Protein AF-W4PJ62-F1 (afdb_monomer_lite)

pLDDT: mean 91.65, std 5.71, range [64.38, 97.75]

Foldseek 3Di:
DDWDADPVRWTKDWDWAADPVQKIWIWIWTADPVRDIDIDIAIWGWDQPDPVSQKIWTGRDDVDIKIFGRWDDDPQWTWGAIRDDVRTDIDGHD

Structure (mmCIF, N/CA/C/O backbone):
data_AF-W4PJ62-F1
#
_entry.id   AF-W4PJ62-F1
#
loop_
_atom_site.group_PDB
_atom_site.id
_atom_site.type_symbol
_atom_site.label_atom_id
_atom_site.label_alt_id
_atom_site.label_comp_id
_atom_site.label_asym_id
_atom_site.label_entity_id
_atom_site.label_seq_id
_atom_site.pdbx_PDB_ins_code
_atom_site.Cartn_x
_atom_site.Cartn_y
_atom_site.Cartn_z
_atom_site.occupancy
_atom_site.B_iso_or_equiv
_atom_site.auth_seq_id
_atom_site.auth_comp_id
_atom_site.auth_asym_id
_atom_site.auth_atom_id
_atom_site.pdbx_PDB_model_num
ATOM 1 N N . MET A 1 1 ? 2.355 -2.477 8.753 1.00 78.38 1 MET A N 1
ATOM 2 C CA . MET A 1 1 ? 1.114 -2.216 9.496 1.00 78.38 1 MET A CA 1
ATOM 3 C C . MET A 1 1 ? 1.155 -0.762 9.883 1.00 78.38 1 MET A C 1
ATOM 5 O O . MET A 1 1 ? 2.149 -0.348 10.469 1.00 78.38 1 MET A O 1
ATOM 9 N N . SER A 1 2 ? 0.122 -0.015 9.518 1.00 82.50 2 SER A N 1
ATOM 10 C CA . SER A 1 2 ? -0.010 1.413 9.802 1.00 82.50 2 SER A CA 1
ATOM 11 C C . SER A 1 2 ? -1.222 1.675 10.698 1.00 82.50 2 SER A C 1
ATOM 13 O O . SER A 1 2 ? -2.148 0.862 10.725 1.00 82.50 2 SER A O 1
ATOM 15 N N . PHE A 1 3 ? -1.209 2.796 11.419 1.00 88.25 3 PHE A N 1
ATOM 16 C CA . PHE A 1 3 ? -2.293 3.243 12.293 1.00 88.25 3 PHE A CA 1
ATOM 17 C C . 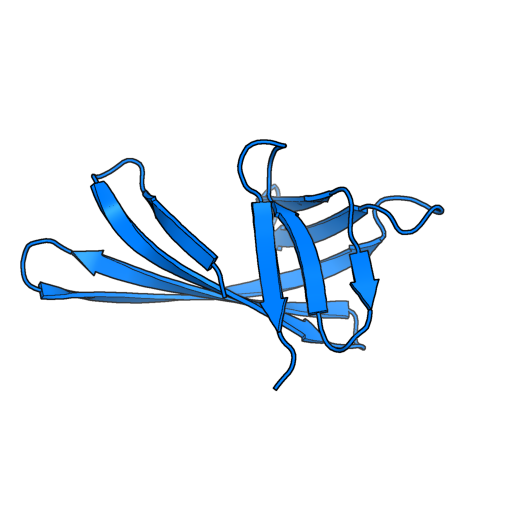PHE A 1 3 ? -2.647 4.697 11.978 1.00 88.25 3 PHE A C 1
ATOM 19 O O . PHE A 1 3 ? -1.745 5.519 11.821 1.00 88.25 3 PHE A O 1
ATOM 26 N N . TYR A 1 4 ? -3.938 5.017 11.912 1.00 87.62 4 TYR A N 1
ATOM 27 C CA . TYR A 1 4 ? -4.428 6.379 11.678 1.00 87.62 4 TYR A CA 1
ATOM 28 C C . TYR A 1 4 ? -5.814 6.592 12.304 1.00 87.62 4 TYR A C 1
ATOM 30 O O . TYR A 1 4 ? -6.444 5.644 12.773 1.00 87.62 4 TYR A O 1
ATOM 38 N N . ILE A 1 5 ? -6.268 7.846 12.326 1.00 90.31 5 ILE A N 1
ATOM 39 C CA . ILE A 1 5 ? -7.634 8.226 12.699 1.00 90.31 5 ILE A CA 1
ATOM 40 C C . ILE A 1 5 ? -8.384 8.579 11.419 1.00 90.31 5 ILE A C 1
ATOM 42 O O . ILE A 1 5 ? -7.878 9.379 10.628 1.00 90.31 5 ILE A O 1
ATOM 46 N N . ASP A 1 6 ? -9.538 7.959 11.184 1.00 89.31 6 ASP A N 1
ATOM 47 C CA . ASP A 1 6 ? -10.358 8.294 10.017 1.00 89.31 6 ASP A CA 1
ATOM 48 C C . ASP A 1 6 ? -11.058 9.659 10.178 1.00 89.31 6 ASP A C 1
ATOM 50 O O . ASP A 1 6 ? -10.973 10.321 11.213 1.00 89.31 6 ASP A O 1
ATOM 54 N N . ALA A 1 7 ? -11.763 10.101 9.136 1.00 88.75 7 ALA A N 1
ATOM 55 C CA . ALA A 1 7 ? -12.472 11.381 9.152 1.00 88.75 7 ALA A CA 1
ATOM 56 C C . ALA A 1 7 ? -13.601 11.455 10.203 1.00 88.75 7 ALA A C 1
ATOM 58 O O . ALA A 1 7 ? -14.041 12.551 10.548 1.00 88.75 7 ALA A O 1
ATOM 59 N N . GLU A 1 8 ? -14.069 10.310 10.702 1.00 92.62 8 GLU A N 1
ATOM 60 C CA . GLU A 1 8 ? -15.120 10.195 11.716 1.00 92.62 8 GLU A CA 1
ATOM 61 C C . GLU A 1 8 ? -14.547 10.116 13.144 1.00 92.62 8 GLU A C 1
ATOM 63 O O . GLU A 1 8 ? -15.303 10.161 14.114 1.00 92.62 8 GLU A O 1
ATOM 68 N N . GLY A 1 9 ? -13.219 10.058 13.296 1.00 92.81 9 GLY A N 1
ATOM 69 C CA . GLY A 1 9 ? -12.545 9.969 14.590 1.00 92.81 9 GLY A CA 1
ATOM 70 C C . GLY A 1 9 ? -12.290 8.538 15.073 1.00 92.81 9 GLY A C 1
ATOM 71 O O . GLY A 1 9 ? -11.869 8.362 16.217 1.00 92.81 9 GLY A O 1
ATOM 72 N N . ASN A 1 10 ? -12.518 7.520 14.238 1.00 94.31 10 ASN A N 1
ATOM 73 C CA . ASN A 1 10 ? -12.326 6.122 14.617 1.00 94.31 10 ASN A CA 1
ATOM 74 C C . ASN A 1 10 ? -10.861 5.696 14.469 1.00 94.31 10 ASN A C 1
ATOM 76 O O . ASN A 1 10 ? -10.155 6.097 13.536 1.00 94.31 10 ASN A O 1
ATOM 80 N N . HIS A 1 11 ? -10.412 4.812 15.360 1.00 94.06 11 HIS A N 1
ATOM 81 C CA . HIS A 1 11 ? -9.070 4.244 15.292 1.00 94.06 11 HIS A CA 1
ATOM 82 C C . HIS A 1 11 ? -8.998 3.172 14.206 1.00 94.06 11 HIS A C 1
ATOM 84 O O . HIS A 1 11 ? -9.706 2.165 14.258 1.00 94.06 11 HIS A O 1
ATOM 90 N N . CYS A 1 12 ? -8.101 3.373 13.245 1.00 93.06 12 CYS A N 1
ATOM 91 C CA . CYS A 1 12 ? -7.901 2.472 12.123 1.00 93.06 12 CYS A CA 1
ATOM 92 C C . CYS A 1 12 ? -6.518 1.823 12.171 1.00 93.06 12 CYS A C 1
ATOM 94 O O . CYS A 1 12 ? -5.507 2.468 12.460 1.00 93.06 12 CYS A O 1
ATOM 96 N N . ARG A 1 13 ? -6.475 0.535 11.833 1.00 92.12 13 ARG A N 1
ATOM 97 C CA . ARG A 1 13 ? -5.256 -0.236 11.572 1.00 92.12 13 ARG A CA 1
ATOM 98 C C . ARG A 1 13 ? -5.312 -0.774 10.152 1.00 92.12 13 ARG A C 1
ATOM 100 O O . ARG A 1 13 ? -6.287 -1.432 9.806 1.00 92.12 13 ARG A O 1
ATOM 107 N N . GLN A 1 14 ? -4.252 -0.548 9.383 1.00 90.62 14 GLN A N 1
ATOM 108 C CA . GLN A 1 14 ? -4.149 -0.973 7.989 1.00 9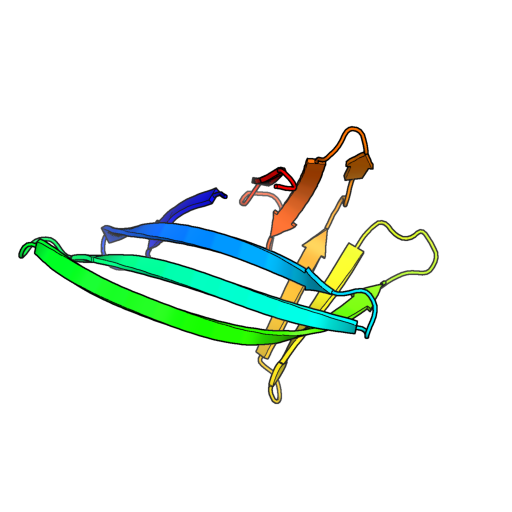0.62 14 GLN A CA 1
ATOM 109 C C . GLN A 1 14 ? -2.948 -1.893 7.745 1.00 90.62 14 GLN A C 1
ATOM 111 O O . GLN A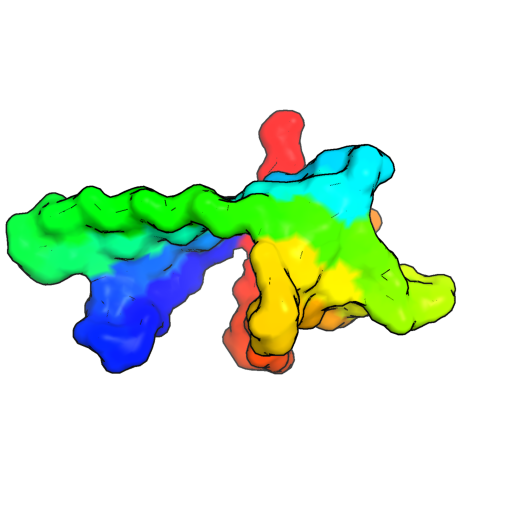 1 14 ? -1.824 -1.632 8.201 1.00 90.62 14 GLN A O 1
ATOM 116 N N . GLU A 1 15 ? -3.170 -2.961 6.986 1.00 90.81 15 GLU A N 1
ATOM 117 C CA . GLU A 1 15 ? -2.155 -3.918 6.550 1.00 90.81 15 GLU A CA 1
ATOM 118 C C . GLU A 1 15 ? -2.286 -4.173 5.050 1.00 90.81 15 GLU A C 1
ATOM 120 O O . GLU A 1 15 ? -3.332 -4.612 4.591 1.00 90.81 15 GLU A O 1
ATOM 125 N N . LEU A 1 16 ? -1.208 -3.916 4.305 1.00 90.56 16 LEU A N 1
ATOM 126 C CA . LEU A 1 16 ? -1.122 -4.211 2.880 1.00 90.56 16 LEU A CA 1
ATOM 127 C C . LEU A 1 16 ? -0.243 -5.440 2.661 1.00 90.56 16 LEU A C 1
ATOM 129 O O . LEU A 1 16 ? 0.934 -5.428 3.032 1.00 90.56 16 LEU A O 1
ATOM 133 N N . ASP A 1 17 ? -0.799 -6.443 1.991 1.00 89.62 17 ASP A N 1
ATOM 134 C CA . ASP A 1 17 ? -0.078 -7.618 1.515 1.00 89.62 17 ASP A CA 1
ATOM 135 C C . ASP A 1 17 ? 0.045 -7.565 -0.012 1.00 89.62 17 ASP A C 1
ATOM 137 O O . ASP A 1 17 ? -0.942 -7.414 -0.731 1.00 89.62 17 ASP A O 1
ATOM 141 N N . PHE A 1 18 ? 1.270 -7.716 -0.522 1.00 88.81 18 PHE A N 1
ATOM 142 C CA . PHE A 1 18 ? 1.569 -7.726 -1.955 1.00 88.81 18 PHE A CA 1
ATOM 143 C C . PHE A 1 18 ? 2.031 -9.114 -2.392 1.00 88.81 18 PHE A C 1
ATOM 145 O O . PHE A 1 18 ? 2.958 -9.686 -1.817 1.00 88.81 18 PHE A O 1
ATOM 152 N N . TYR A 1 19 ? 1.439 -9.631 -3.466 1.00 89.94 19 TYR A N 1
ATOM 153 C CA . TYR A 1 19 ? 1.773 -10.936 -4.028 1.00 89.94 19 TYR A CA 1
ATOM 154 C C . TYR A 1 19 ? 2.444 -10.809 -5.401 1.00 89.94 19 TYR A C 1
ATOM 156 O O . TYR A 1 19 ? 2.129 -9.927 -6.204 1.00 89.94 19 TYR A O 1
ATOM 164 N N . MET A 1 20 ? 3.355 -11.737 -5.710 1.00 89.06 20 MET A N 1
ATOM 165 C CA . MET A 1 20 ? 4.162 -11.731 -6.945 1.00 89.06 20 MET A CA 1
ATOM 166 C C . MET A 1 20 ? 3.343 -11.854 -8.240 1.00 89.06 20 MET A C 1
ATOM 168 O O . MET A 1 20 ? 3.793 -11.448 -9.308 1.00 89.06 20 MET A O 1
ATOM 172 N N . ASN A 1 21 ? 2.119 -12.371 -8.159 1.00 94.56 21 ASN A N 1
ATOM 173 C CA . ASN A 1 21 ? 1.172 -12.488 -9.274 1.00 94.56 21 ASN A CA 1
ATOM 174 C C . ASN A 1 21 ? 0.429 -11.167 -9.592 1.00 94.56 21 ASN A C 1
ATOM 176 O O . ASN A 1 21 ? -0.579 -11.194 -10.303 1.00 94.56 21 ASN A O 1
ATOM 180 N N . ARG A 1 22 ? 0.911 -10.023 -9.077 1.00 95.06 22 ARG A N 1
ATOM 181 C CA . ARG A 1 22 ? 0.312 -8.686 -9.248 1.00 95.06 22 ARG A CA 1
ATOM 182 C C . ARG A 1 22 ? -1.054 -8.517 -8.582 1.00 95.06 22 ARG A C 1
ATOM 184 O O . ARG A 1 22 ? -1.821 -7.648 -8.997 1.00 95.06 22 ARG A O 1
ATOM 191 N N . THR A 1 23 ? -1.368 -9.320 -7.568 1.00 96.25 23 THR A N 1
ATOM 192 C CA . THR A 1 23 ? -2.503 -9.078 -6.665 1.00 96.25 23 THR A CA 1
ATOM 193 C C . THR A 1 23 ? -2.007 -8.622 -5.299 1.00 96.25 23 THR A C 1
ATOM 195 O O . THR A 1 23 ? -0.842 -8.818 -4.953 1.00 96.25 23 THR A O 1
ATOM 198 N N . GLY A 1 24 ? -2.890 -8.019 -4.521 1.00 94.50 24 GLY A N 1
ATOM 199 C CA . GLY A 1 24 ? -2.659 -7.674 -3.130 1.00 94.50 24 GLY A CA 1
ATOM 200 C C . GLY A 1 24 ? -3.973 -7.554 -2.375 1.00 94.50 24 GLY A C 1
ATOM 201 O O . GLY A 1 24 ? -5.048 -7.588 -2.985 1.00 94.50 24 GLY A O 1
ATOM 202 N N . VAL A 1 25 ? -3.870 -7.469 -1.055 1.00 95.31 25 VAL A N 1
ATOM 203 C CA . VAL A 1 25 ? -5.010 -7.307 -0.152 1.00 95.31 25 VAL A CA 1
ATOM 204 C C . VAL A 1 25 ? -4.704 -6.192 0.834 1.00 95.31 25 VAL A C 1
ATOM 206 O O . VAL A 1 25 ? -3.602 -6.120 1.376 1.00 95.31 25 VAL A O 1
ATOM 209 N N . ASP A 1 26 ? -5.682 -5.319 1.027 1.00 93.88 26 ASP A N 1
ATOM 210 C CA . ASP A 1 26 ? -5.699 -4.274 2.037 1.00 93.88 26 ASP A CA 1
ATOM 211 C C . ASP A 1 26 ? -6.688 -4.648 3.141 1.00 93.88 26 ASP A C 1
ATOM 213 O O . ASP A 1 26 ? -7.900 -4.721 2.915 1.00 93.88 26 ASP A O 1
ATOM 217 N N . PHE A 1 27 ? -6.154 -4.910 4.330 1.00 94.12 27 PHE A N 1
ATOM 218 C CA . PHE A 1 27 ? -6.929 -5.179 5.528 1.00 94.12 27 PHE A CA 1
ATOM 219 C C . PHE A 1 27 ? -7.029 -3.913 6.368 1.00 94.12 27 PHE A C 1
ATOM 221 O O . PHE A 1 27 ? -6.031 -3.465 6.938 1.00 94.12 27 PHE A O 1
ATOM 228 N N . ILE A 1 28 ? -8.244 -3.390 6.520 1.00 93.88 28 ILE A N 1
ATOM 229 C CA . ILE A 1 28 ? -8.526 -2.250 7.394 1.00 93.88 28 ILE A CA 1
ATOM 230 C C . ILE A 1 28 ? -9.375 -2.732 8.561 1.00 93.88 28 ILE A C 1
ATOM 232 O O . ILE A 1 28 ? -10.469 -3.264 8.378 1.00 93.88 28 ILE A O 1
ATOM 236 N N . ARG A 1 29 ? -8.891 -2.515 9.779 1.00 96.25 29 ARG A N 1
ATOM 237 C CA . ARG A 1 29 ? -9.648 -2.739 11.007 1.00 96.25 29 ARG A CA 1
ATOM 238 C C . ARG A 1 29 ? -9.985 -1.397 11.642 1.00 96.25 29 ARG A C 1
ATOM 240 O O . ARG A 1 29 ? -9.072 -0.668 12.019 1.00 96.25 29 ARG A O 1
ATOM 247 N N . VAL A 1 30 ? -11.276 -1.118 11.780 1.00 96.88 30 VAL A N 1
ATOM 248 C CA . VAL A 1 30 ? -11.828 0.103 12.379 1.00 96.88 30 VAL A CA 1
ATOM 249 C C . VAL A 1 30 ? -12.413 -0.234 13.747 1.00 96.88 30 VAL A C 1
ATOM 251 O O . VAL A 1 30 ? -13.221 -1.161 13.857 1.00 96.88 30 VAL A O 1
ATOM 254 N N . GLU A 1 31 ? -11.996 0.496 14.777 1.00 96.75 31 GLU A N 1
ATOM 255 C CA . GLU A 1 31 ? -12.556 0.434 16.131 1.00 96.75 31 GLU A CA 1
ATOM 256 C C . GLU A 1 31 ? -13.460 1.642 16.380 1.00 96.75 31 GLU A C 1
ATOM 258 O O . GLU A 1 31 ? -13.000 2.785 16.332 1.00 96.75 31 GLU A O 1
ATOM 263 N N . TYR A 1 32 ? -14.734 1.378 16.665 1.00 95.38 32 TYR A N 1
ATOM 264 C CA . TYR A 1 32 ? -15.732 2.404 16.954 1.00 95.38 32 TYR A CA 1
ATOM 265 C C . TYR A 1 32 ? -15.792 2.727 18.457 1.00 95.38 32 TYR A C 1
ATOM 267 O O . TYR A 1 32 ? -15.451 1.876 19.286 1.00 95.38 32 TYR A O 1
ATOM 275 N N . PRO A 1 33 ? -16.270 3.927 18.847 1.00 92.88 33 PRO A N 1
ATOM 276 C CA . PRO A 1 33 ? -16.338 4.342 20.252 1.00 92.88 33 PRO A CA 1
ATOM 277 C C . PRO A 1 33 ? -17.192 3.444 21.159 1.00 92.88 33 PRO A C 1
ATOM 279 O O . PRO A 1 33 ? -16.978 3.409 22.368 1.00 92.88 33 PRO A O 1
ATOM 282 N N . ASP A 1 34 ? -18.161 2.722 20.594 1.00 94.56 34 ASP A N 1
ATOM 283 C CA . ASP A 1 34 ? -19.024 1.768 21.301 1.00 94.56 34 ASP A CA 1
ATOM 284 C C . ASP A 1 34 ? -18.374 0.381 21.493 1.00 94.56 34 ASP A C 1
ATOM 286 O O . ASP A 1 34 ? -18.986 -0.523 22.065 1.00 94.56 34 ASP A O 1
ATOM 290 N N . GLY A 1 35 ? -17.130 0.209 21.036 1.00 92.56 35 GLY A N 1
ATOM 291 C CA . GLY A 1 35 ? -16.391 -1.050 21.075 1.00 92.56 35 GLY A CA 1
ATOM 292 C C . GLY A 1 35 ? -16.699 -1.989 19.908 1.00 92.56 35 GLY A C 1
ATOM 293 O O . GLY A 1 35 ? -16.124 -3.080 19.846 1.00 92.56 35 GLY A O 1
ATOM 294 N N . TYR A 1 36 ? -17.570 -1.598 18.972 1.00 96.06 36 TYR A N 1
ATOM 295 C CA . TYR A 1 36 ? -17.774 -2.351 17.741 1.00 96.06 36 TYR A CA 1
ATOM 296 C C . TYR A 1 36 ? -16.504 -2.323 16.881 1.00 96.06 36 TYR A C 1
ATOM 298 O O . TYR A 1 36 ? -15.771 -1.336 16.824 1.00 96.06 36 TYR A O 1
ATOM 306 N N . VAL A 1 37 ? -16.236 -3.434 16.195 1.00 96.56 37 VAL A N 1
ATOM 307 C CA . VAL A 1 37 ? -15.065 -3.590 15.333 1.00 96.56 37 VAL A CA 1
ATOM 308 C C . VAL A 1 37 ? -15.525 -4.022 13.956 1.00 96.56 37 VAL A C 1
ATOM 310 O O . VAL A 1 37 ? -16.166 -5.063 13.805 1.00 96.56 37 VAL A O 1
ATOM 313 N N . LYS A 1 38 ? -15.131 -3.257 12.939 1.00 96.44 38 LYS A N 1
ATOM 314 C CA . LYS A 1 38 ? -15.347 -3.609 11.536 1.00 96.44 38 LYS A CA 1
ATOM 315 C C . LYS A 1 38 ? -14.018 -3.960 10.887 1.00 96.44 38 LYS A C 1
ATOM 317 O O . LYS A 1 38 ? -13.040 -3.233 11.035 1.00 96.44 38 LYS A O 1
ATOM 322 N N . VAL A 1 39 ? -13.998 -5.067 10.154 1.00 95.88 39 VAL A N 1
ATOM 323 C CA . VAL A 1 39 ? -12.861 -5.473 9.324 1.00 95.88 39 VAL A CA 1
ATOM 324 C C . VAL A 1 39 ? -13.285 -5.384 7.866 1.00 95.88 39 VAL A C 1
ATOM 326 O O . VAL A 1 39 ? -14.343 -5.889 7.492 1.00 95.88 39 VAL A O 1
ATOM 329 N N . LEU A 1 40 ? -12.474 -4.703 7.067 1.00 95.25 40 LEU A N 1
ATOM 330 C CA . LEU A 1 40 ? -12.607 -4.581 5.624 1.00 95.25 40 LEU A CA 1
ATOM 331 C C . LEU A 1 40 ? -11.440 -5.313 4.971 1.00 95.25 40 LEU A C 1
ATOM 333 O O . LEU A 1 40 ? -10.304 -5.197 5.428 1.00 95.25 40 LEU A O 1
ATOM 337 N N . GLU A 1 41 ? -11.738 -6.042 3.904 1.00 96.44 41 GLU A N 1
ATOM 338 C CA . GLU A 1 41 ? -10.765 -6.769 3.098 1.00 96.44 41 GLU A CA 1
ATOM 339 C C . GLU A 1 41 ? -10.945 -6.351 1.639 1.00 96.44 41 GLU A C 1
ATOM 341 O O . GLU A 1 41 ? -11.888 -6.775 0.965 1.00 96.44 41 GLU A O 1
ATOM 346 N N . ASN A 1 42 ? -10.054 -5.487 1.160 1.00 95.44 42 ASN A N 1
ATOM 347 C CA . ASN A 1 42 ? -10.125 -4.937 -0.187 1.00 95.44 42 ASN A CA 1
ATOM 348 C C . ASN A 1 42 ? -9.029 -5.559 -1.048 1.00 95.44 42 ASN A C 1
ATOM 350 O O . ASN A 1 42 ? -7.839 -5.420 -0.778 1.00 95.44 42 ASN A O 1
ATOM 354 N N . HIS A 1 43 ? -9.427 -6.251 -2.109 1.00 96.62 43 HIS A N 1
ATOM 355 C CA . HIS A 1 43 ? -8.482 -6.846 -3.044 1.00 96.62 43 HIS A CA 1
ATOM 356 C C . HIS A 1 43 ? -8.085 -5.834 -4.109 1.00 96.62 43 HIS A C 1
ATOM 358 O O . HIS A 1 43 ? -8.940 -5.137 -4.656 1.00 96.62 43 HIS A O 1
ATOM 364 N N . PHE A 1 44 ? -6.806 -5.818 -4.472 1.00 96.88 44 PHE A N 1
ATOM 365 C CA . PHE A 1 44 ? -6.307 -4.961 -5.536 1.00 96.88 44 PHE A CA 1
ATOM 366 C C . PHE A 1 44 ? -5.373 -5.687 -6.497 1.00 96.88 44 PHE A C 1
ATOM 368 O O . PHE A 1 44 ? -4.736 -6.694 -6.181 1.00 96.88 44 PHE A O 1
ATOM 375 N N . ARG A 1 45 ? -5.271 -5.145 -7.709 1.00 97.75 45 ARG A N 1
ATOM 376 C CA . ARG A 1 45 ? -4.173 -5.425 -8.641 1.00 97.75 45 ARG A CA 1
ATOM 377 C C . ARG A 1 45 ? -3.115 -4.347 -8.482 1.00 97.75 45 ARG A C 1
ATOM 379 O O . ARG A 1 45 ? -3.471 -3.182 -8.350 1.00 97.75 45 ARG A O 1
ATOM 386 N N . TRP A 1 46 ? -1.837 -4.699 -8.557 1.00 96.38 46 TRP A N 1
ATOM 387 C CA . TRP A 1 46 ? -0.765 -3.709 -8.455 1.00 96.38 46 TRP A CA 1
ATOM 388 C C . TRP A 1 46 ? 0.244 -3.805 -9.594 1.00 96.38 46 TRP A C 1
ATOM 390 O O . TRP A 1 46 ? 0.525 -4.885 -10.111 1.00 96.38 46 TRP A O 1
ATOM 400 N N . ASN A 1 47 ? 0.809 -2.661 -9.966 1.00 96.38 47 ASN A N 1
ATOM 401 C CA . ASN A 1 47 ? 1.960 -2.545 -10.858 1.00 96.38 47 ASN A CA 1
ATOM 402 C C . ASN A 1 47 ? 2.830 -1.363 -10.427 1.00 96.38 47 ASN A C 1
ATOM 404 O O . ASN A 1 47 ? 2.388 -0.499 -9.674 1.00 96.38 47 ASN A O 1
ATOM 408 N N . TRP A 1 48 ? 4.063 -1.317 -10.926 1.00 95.69 48 TRP A N 1
ATOM 409 C CA . TRP A 1 48 ? 4.843 -0.087 -10.872 1.00 95.69 48 TRP A CA 1
ATOM 410 C C . TRP A 1 48 ? 4.159 0.976 -11.728 1.00 95.69 48 TRP A C 1
ATOM 412 O O . TRP A 1 48 ? 3.810 0.704 -12.877 1.00 95.69 48 TRP A O 1
ATOM 422 N N . ASP A 1 49 ? 3.971 2.163 -11.166 1.00 96.50 49 ASP A N 1
ATOM 423 C CA . ASP A 1 49 ? 3.428 3.307 -11.894 1.00 96.50 49 ASP A CA 1
ATOM 424 C C . ASP A 1 49 ? 4.470 3.913 -12.844 1.00 96.50 49 ASP A C 1
ATOM 426 O O . ASP A 1 49 ? 4.152 4.414 -13.919 1.00 96.50 49 ASP A O 1
ATOM 430 N N . ASN A 1 50 ? 5.749 3.804 -12.475 1.00 93.94 50 ASN A N 1
ATOM 431 C CA . ASN A 1 50 ? 6.858 4.357 -13.236 1.00 93.94 50 ASN A CA 1
ATOM 432 C C . ASN A 1 50 ? 8.002 3.353 -13.442 1.00 93.94 50 ASN A C 1
ATOM 434 O O . ASN A 1 50 ? 8.188 2.400 -12.683 1.00 93.94 50 ASN A O 1
ATOM 438 N N . TYR A 1 51 ? 8.811 3.603 -14.474 1.00 92.88 51 TYR A N 1
ATOM 439 C CA . TYR A 1 51 ? 9.968 2.765 -14.808 1.00 92.88 51 TYR A CA 1
ATOM 440 C C . TYR A 1 51 ? 11.082 2.805 -13.757 1.00 92.88 51 TYR A C 1
ATOM 442 O O . TYR A 1 51 ? 11.854 1.856 -13.663 1.00 92.88 51 TYR A O 1
ATOM 450 N N . ALA A 1 52 ? 11.161 3.880 -12.967 1.00 94.38 52 ALA A N 1
ATOM 451 C CA . ALA A 1 52 ? 12.137 4.019 -11.890 1.00 94.38 52 ALA A CA 1
ATOM 452 C C . ALA A 1 52 ? 11.813 3.140 -10.667 1.00 94.38 52 ALA A C 1
ATOM 454 O O . ALA A 1 52 ? 12.630 3.060 -9.756 1.00 94.38 52 ALA A O 1
ATOM 455 N N . GLN A 1 53 ? 10.645 2.482 -10.653 1.00 93.00 53 GLN A N 1
ATOM 456 C CA . GLN A 1 53 ? 10.169 1.635 -9.560 1.00 93.00 53 GLN A CA 1
ATOM 457 C C . GLN A 1 53 ? 10.126 2.365 -8.212 1.00 93.00 53 GLN A C 1
ATOM 459 O O . GLN A 1 53 ? 10.484 1.821 -7.171 1.00 93.00 53 GLN A O 1
ATOM 464 N N . THR A 1 54 ? 9.674 3.618 -8.235 1.00 93.81 54 THR A N 1
ATOM 465 C CA . THR A 1 54 ? 9.535 4.447 -7.027 1.00 93.81 54 THR A CA 1
ATOM 466 C C . THR A 1 54 ? 8.087 4.650 -6.596 1.00 93.81 54 THR A C 1
ATOM 468 O O . THR A 1 54 ? 7.856 5.221 -5.535 1.00 93.81 54 THR A O 1
ATOM 471 N N . SER A 1 55 ? 7.115 4.208 -7.398 1.00 95.44 55 SER A N 1
ATOM 472 C CA . SER A 1 55 ? 5.688 4.333 -7.095 1.00 95.44 55 SER A CA 1
ATOM 473 C C . SER A 1 55 ? 4.931 3.072 -7.497 1.00 95.44 55 SER A C 1
ATOM 475 O O . SER A 1 55 ? 5.097 2.570 -8.614 1.00 95.44 55 SER A O 1
ATOM 477 N N . LEU A 1 56 ? 4.123 2.544 -6.580 1.00 95.31 56 LEU A N 1
ATOM 478 C CA . LEU A 1 56 ? 3.227 1.417 -6.812 1.00 95.31 56 LEU A CA 1
ATOM 479 C C . LEU A 1 56 ? 1.805 1.935 -7.002 1.00 95.31 56 LEU A C 1
ATOM 481 O O . LEU A 1 56 ? 1.260 2.606 -6.130 1.00 95.31 56 LEU A O 1
ATOM 485 N N . ARG A 1 57 ? 1.182 1.547 -8.112 1.00 96.38 57 ARG A N 1
ATOM 486 C CA . ARG A 1 57 ? -0.225 1.810 -8.406 1.00 96.38 57 ARG A CA 1
ATOM 487 C C . ARG A 1 57 ? -1.066 0.605 -8.003 1.00 96.38 57 ARG A C 1
ATOM 489 O O . ARG A 1 57 ? -0.878 -0.477 -8.564 1.00 96.38 57 ARG A O 1
ATOM 496 N N . MET A 1 58 ? -2.005 0.797 -7.083 1.00 96.88 58 MET A N 1
ATOM 497 C CA . MET A 1 58 ? -2.914 -0.220 -6.545 1.00 96.88 58 MET A CA 1
ATOM 498 C C . MET A 1 58 ? -4.333 0.048 -7.042 1.00 96.88 58 MET A C 1
ATOM 500 O O . MET A 1 58 ? -4.843 1.147 -6.885 1.00 96.88 58 MET A O 1
ATOM 504 N N . VAL A 1 59 ? -4.961 -0.934 -7.683 1.00 97.62 59 VAL A N 1
ATOM 505 C CA . VAL A 1 59 ? -6.283 -0.811 -8.312 1.00 97.62 59 VAL A CA 1
ATOM 506 C C . VAL A 1 59 ? -7.259 -1.749 -7.629 1.00 97.62 59 VAL A C 1
ATOM 508 O O . VAL A 1 59 ? -7.180 -2.962 -7.842 1.00 97.62 59 VAL A O 1
ATOM 511 N N . TYR A 1 60 ? -8.190 -1.185 -6.872 1.00 96.19 60 TYR A N 1
ATOM 512 C CA . TYR A 1 60 ? -9.259 -1.912 -6.185 1.00 96.19 60 TYR A CA 1
ATOM 513 C C . TYR A 1 60 ? -10.490 -2.092 -7.084 1.00 96.19 60 TYR A C 1
ATOM 515 O O . TYR A 1 60 ? -11.202 -3.091 -7.004 1.00 96.19 60 TYR A O 1
ATOM 523 N N . GLY A 1 61 ? -10.708 -1.162 -8.018 1.00 93.44 61 GLY A N 1
ATOM 524 C CA . GLY A 1 61 ? -11.836 -1.201 -8.941 1.00 93.44 61 GLY A CA 1
ATOM 525 C C . GLY A 1 61 ? -11.855 -0.029 -9.924 1.00 93.44 61 GLY A C 1
ATOM 526 O O . GLY A 1 61 ? -10.901 0.752 -10.004 1.00 93.44 61 GLY A O 1
ATOM 527 N N . PRO A 1 62 ? -12.929 0.118 -10.718 1.00 91.75 62 PRO A N 1
ATOM 528 C CA . PRO A 1 62 ? -13.085 1.255 -11.618 1.00 91.75 62 PRO A CA 1
ATOM 529 C C . PRO A 1 62 ? -13.065 2.579 -10.838 1.00 91.75 62 PRO A C 1
ATOM 531 O O . PRO A 1 62 ? -13.968 2.842 -10.054 1.00 91.75 62 PRO A O 1
ATOM 534 N N . LYS A 1 63 ? -12.057 3.424 -11.098 1.00 90.81 63 LYS A N 1
ATOM 535 C CA . LYS A 1 63 ? -11.800 4.709 -10.407 1.00 90.81 63 LYS A CA 1
ATOM 536 C C . LYS A 1 63 ? -11.408 4.604 -8.926 1.00 90.81 63 LYS A C 1
ATOM 538 O O . LYS A 1 63 ? -11.306 5.638 -8.279 1.00 90.81 63 LYS A O 1
ATOM 543 N N . ASP A 1 64 ? -11.148 3.401 -8.427 1.00 94.94 64 ASP A N 1
ATOM 544 C CA . ASP A 1 64 ? -10.647 3.180 -7.073 1.00 94.94 64 ASP A CA 1
ATOM 545 C C . ASP A 1 64 ? -9.182 2.748 -7.160 1.00 94.94 64 ASP A C 1
ATOM 547 O O . ASP A 1 64 ? -8.856 1.604 -7.509 1.00 94.94 64 ASP A O 1
ATOM 551 N N . VAL A 1 65 ? -8.306 3.742 -7.019 1.00 95.75 65 VAL A N 1
ATOM 552 C CA . VAL A 1 65 ? -6.876 3.622 -7.275 1.00 95.75 65 VAL A CA 1
ATOM 553 C C . VAL A 1 65 ? -6.119 4.385 -6.206 1.00 95.75 65 VAL A C 1
ATOM 555 O O . VAL A 1 65 ? -6.308 5.592 -6.077 1.00 95.75 65 VAL A O 1
ATOM 558 N N . SER A 1 66 ? -5.206 3.685 -5.546 1.00 95.00 66 SER A N 1
ATOM 559 C CA . SER A 1 66 ? -4.253 4.269 -4.612 1.00 95.00 66 SER A CA 1
ATOM 560 C C . SER A 1 66 ? -2.837 4.221 -5.169 1.00 95.00 66 SER A C 1
ATOM 562 O O . SER A 1 66 ? -2.492 3.355 -5.985 1.00 95.00 66 SER A O 1
ATOM 564 N N . PHE A 1 67 ? -1.998 5.128 -4.686 1.00 95.44 67 PHE A N 1
ATOM 565 C CA . PHE A 1 67 ? -0.578 5.189 -4.998 1.00 95.44 67 PHE A CA 1
ATOM 566 C C . PHE A 1 67 ? 0.235 5.080 -3.716 1.00 95.44 67 PHE A C 1
ATOM 568 O O . PHE A 1 67 ? -0.023 5.775 -2.738 1.00 95.44 67 PHE A O 1
ATOM 575 N N . LEU A 1 68 ? 1.235 4.203 -3.725 1.00 95.00 68 LEU A N 1
ATOM 576 C CA . LEU A 1 68 ? 2.280 4.189 -2.712 1.00 95.00 68 LEU A CA 1
ATOM 577 C C . LEU A 1 68 ? 3.535 4.773 -3.353 1.00 95.00 68 LEU A C 1
ATOM 579 O O . LEU A 1 68 ? 4.160 4.113 -4.181 1.00 95.00 68 LEU A O 1
ATOM 583 N N . ASP A 1 69 ? 3.870 6.007 -2.994 1.00 95.62 69 ASP A N 1
ATOM 584 C CA . ASP A 1 69 ? 4.968 6.778 -3.578 1.00 95.62 69 ASP A CA 1
ATOM 585 C C . ASP A 1 69 ? 6.237 6.734 -2.724 1.00 95.62 69 ASP A C 1
ATOM 587 O O . ASP A 1 69 ? 6.196 6.525 -1.511 1.00 95.62 69 ASP A O 1
ATOM 591 N N . GLY A 1 70 ? 7.391 6.979 -3.350 1.00 94.38 70 GLY A N 1
ATOM 592 C CA . GLY A 1 70 ? 8.685 6.972 -2.662 1.00 94.38 70 GLY A CA 1
ATOM 593 C C . GLY A 1 70 ? 9.040 5.595 -2.105 1.00 94.38 70 GLY A C 1
ATOM 594 O O . GLY A 1 70 ? 9.642 5.502 -1.037 1.00 94.38 70 GLY A O 1
ATOM 595 N N . VAL A 1 71 ? 8.625 4.543 -2.814 1.00 93.62 71 VAL A N 1
ATOM 596 C CA . VAL A 1 71 ? 8.720 3.161 -2.354 1.00 93.62 71 VAL A CA 1
ATOM 597 C C . VAL A 1 71 ? 10.166 2.779 -2.083 1.00 93.62 71 VAL A C 1
ATOM 599 O O . VAL A 1 71 ? 11.023 2.854 -2.964 1.00 93.62 71 VAL A O 1
ATOM 602 N N . TYR A 1 72 ? 10.410 2.295 -0.870 1.00 91.56 72 TYR A N 1
ATOM 603 C CA . TYR A 1 72 ? 11.632 1.595 -0.511 1.00 91.56 72 TYR A CA 1
ATOM 604 C C . TYR A 1 72 ? 11.298 0.145 -0.165 1.00 91.56 72 TYR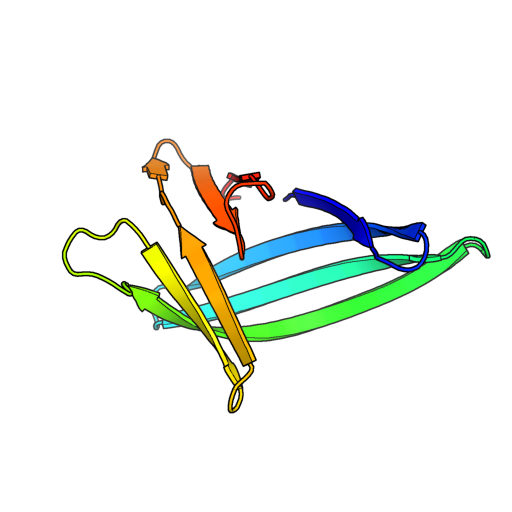 A C 1
ATOM 606 O O . TYR A 1 72 ? 10.468 -0.126 0.703 1.00 91.56 72 TYR A O 1
ATOM 614 N N . ILE A 1 73 ? 11.965 -0.786 -0.851 1.00 88.19 73 ILE A N 1
ATOM 615 C CA . ILE A 1 73 ? 11.877 -2.226 -0.600 1.00 88.19 73 ILE A CA 1
ATOM 616 C C . ILE A 1 73 ? 13.265 -2.709 -0.207 1.00 88.19 73 ILE A C 1
ATOM 618 O O . ILE A 1 73 ? 14.199 -2.674 -1.008 1.00 88.19 73 ILE A O 1
ATOM 622 N N . GLY A 1 74 ? 13.408 -3.181 1.025 1.00 86.00 74 GLY A N 1
ATOM 623 C CA . GLY A 1 74 ? 14.688 -3.671 1.521 1.00 86.00 74 GLY A CA 1
ATOM 624 C C . GLY A 1 74 ? 14.626 -4.069 2.986 1.00 86.00 74 GLY A C 1
ATOM 625 O O . GLY A 1 74 ? 13.781 -3.592 3.735 1.00 86.00 74 GLY A O 1
ATOM 626 N N . GLY A 1 75 ? 15.508 -4.980 3.409 1.00 82.94 75 GLY A N 1
ATOM 627 C CA . GLY A 1 75 ? 15.629 -5.362 4.822 1.00 82.94 75 GLY A CA 1
ATOM 628 C C . GLY A 1 75 ? 14.327 -5.879 5.449 1.00 82.94 75 GLY A C 1
ATOM 629 O O . GLY A 1 75 ? 14.040 -5.558 6.600 1.00 82.94 75 GLY A O 1
ATOM 630 N N . ASN A 1 76 ? 13.530 -6.639 4.685 1.00 84.50 76 ASN A N 1
ATOM 631 C CA . ASN A 1 76 ? 12.199 -7.125 5.076 1.00 84.50 76 ASN A CA 1
ATOM 632 C C . ASN A 1 76 ? 11.178 -6.004 5.386 1.00 84.50 76 ASN A C 1
ATOM 634 O O . ASN A 1 76 ? 10.239 -6.187 6.164 1.00 84.50 76 ASN A O 1
ATOM 638 N N . ARG A 1 77 ? 11.378 -4.819 4.799 1.00 86.19 77 ARG A N 1
ATOM 639 C CA . ARG A 1 77 ? 10.500 -3.658 4.932 1.00 86.19 77 ARG A CA 1
ATOM 640 C C . ARG A 1 77 ? 10.056 -3.159 3.567 1.00 86.19 77 ARG A C 1
ATOM 642 O O . ARG A 1 77 ? 10.840 -3.136 2.618 1.00 86.19 77 ARG A O 1
ATOM 649 N N . LEU A 1 78 ? 8.802 -2.734 3.521 1.00 88.06 78 LEU A N 1
ATOM 650 C CA . LEU A 1 78 ? 8.221 -1.916 2.468 1.00 88.06 78 LEU A CA 1
ATOM 651 C C . LEU A 1 78 ? 7.791 -0.604 3.120 1.00 88.06 78 LEU A C 1
ATOM 653 O O . LEU A 1 78 ? 6.991 -0.621 4.058 1.00 88.06 78 LEU A O 1
ATOM 657 N N . THR A 1 79 ? 8.314 0.516 2.640 1.00 91.44 79 THR A N 1
ATOM 658 C CA . THR A 1 79 ? 7.919 1.845 3.119 1.00 91.44 79 THR A CA 1
ATOM 659 C C . THR A 1 79 ? 7.565 2.761 1.961 1.00 91.44 79 THR A C 1
ATOM 661 O O . THR A 1 79 ? 7.966 2.512 0.823 1.00 91.44 79 THR A O 1
ATOM 664 N N . GLY A 1 80 ? 6.799 3.807 2.252 1.00 93.44 80 GLY A N 1
ATOM 665 C CA . GLY A 1 80 ? 6.410 4.815 1.274 1.00 93.44 80 GLY A CA 1
ATOM 666 C C . GLY A 1 80 ? 5.334 5.749 1.813 1.00 93.44 80 GLY A C 1
ATOM 667 O O . GLY A 1 80 ? 5.035 5.745 3.007 1.00 93.44 80 GLY A O 1
ATOM 668 N N . TYR A 1 81 ? 4.757 6.531 0.912 1.00 93.94 81 TYR A N 1
ATOM 669 C CA . TYR A 1 81 ? 3.712 7.514 1.174 1.00 93.94 81 TYR A CA 1
ATOM 670 C C . TYR A 1 81 ? 2.421 7.088 0.474 1.00 93.94 81 TYR A C 1
ATOM 672 O O . TYR A 1 81 ? 2.380 7.053 -0.755 1.00 93.94 81 TYR A O 1
ATOM 680 N N . LEU A 1 82 ? 1.402 6.710 1.246 1.00 92.62 82 LEU A N 1
ATOM 681 C CA . LEU A 1 82 ? 0.146 6.162 0.732 1.00 92.62 82 LEU A CA 1
ATOM 682 C C . LEU A 1 82 ? -0.872 7.278 0.458 1.00 92.62 82 LEU A C 1
ATOM 684 O O . LEU A 1 82 ? -1.339 7.936 1.382 1.00 92.62 82 LEU A O 1
ATOM 688 N N . ASP A 1 83 ? -1.235 7.482 -0.806 1.00 90.94 83 ASP A N 1
ATOM 689 C CA . ASP A 1 83 ? -2.212 8.491 -1.249 1.00 90.94 83 ASP A CA 1
ATOM 690 C C . ASP A 1 83 ? -1.878 9.931 -0.820 1.00 90.94 83 ASP A C 1
ATOM 692 O O . ASP A 1 83 ? -2.754 10.769 -0.605 1.00 90.94 83 ASP A O 1
ATOM 696 N N . GLY A 1 84 ? -0.585 10.243 -0.721 1.00 85.44 84 GLY A N 1
ATOM 697 C CA . GLY A 1 84 ? -0.094 11.583 -0.411 1.00 85.44 84 GLY A CA 1
ATOM 698 C C . GLY A 1 84 ? 1.080 11.589 0.561 1.00 85.44 84 GLY A C 1
ATOM 699 O O . GLY A 1 84 ? 1.314 10.645 1.311 1.00 85.44 84 GLY A O 1
ATOM 700 N N . ARG A 1 85 ? 1.841 12.690 0.558 1.00 82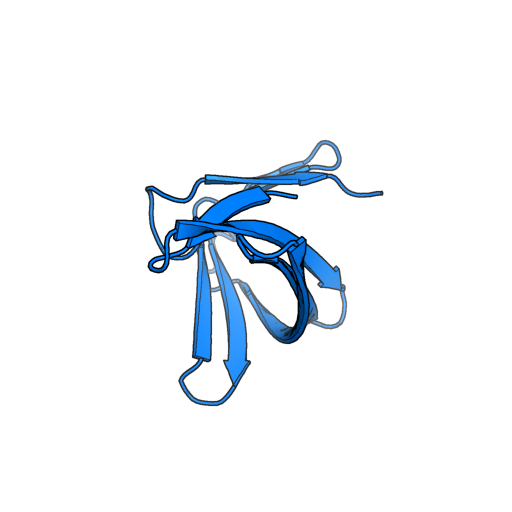.12 85 ARG A N 1
ATOM 701 C CA . ARG A 1 85 ? 3.114 12.815 1.296 1.00 82.12 85 ARG A CA 1
ATOM 702 C C . ARG A 1 85 ? 2.981 12.854 2.819 1.00 82.12 85 ARG A C 1
ATOM 704 O O . ARG A 1 85 ? 3.980 12.656 3.501 1.00 82.12 85 ARG A O 1
ATOM 711 N N . ASP A 1 86 ? 1.782 13.076 3.342 1.00 83.44 86 ASP A N 1
ATOM 712 C CA . ASP A 1 86 ? 1.549 13.146 4.788 1.00 83.44 86 ASP A CA 1
ATOM 713 C C . ASP A 1 86 ? 1.238 11.767 5.403 1.00 83.44 86 ASP A C 1
ATOM 715 O O . ASP A 1 86 ? 1.214 11.616 6.622 1.00 83.44 86 ASP A O 1
ATOM 719 N N . ASN A 1 87 ? 1.085 10.734 4.567 1.00 84.12 87 ASN A N 1
ATOM 720 C CA . ASN A 1 87 ? 0.671 9.389 4.964 1.00 84.12 87 ASN A CA 1
ATOM 721 C C . ASN A 1 87 ? 1.824 8.386 4.837 1.00 84.12 87 ASN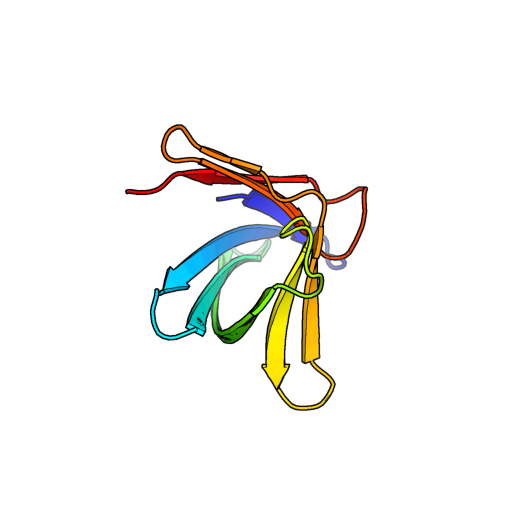 A C 1
ATOM 723 O O . ASN A 1 87 ? 1.797 7.467 4.014 1.00 84.12 87 ASN A O 1
ATOM 727 N N . TYR A 1 88 ? 2.877 8.574 5.631 1.00 89.50 88 TYR A N 1
ATOM 728 C CA . TYR A 1 88 ? 3.991 7.628 5.652 1.00 89.50 88 TYR A CA 1
ATOM 729 C C . TYR A 1 88 ? 3.571 6.289 6.271 1.00 89.50 88 TYR A C 1
ATOM 731 O O . TYR A 1 88 ? 3.009 6.243 7.366 1.00 89.50 88 TYR A O 1
ATOM 739 N N . VAL A 1 89 ? 3.902 5.190 5.595 1.00 88.81 89 VAL A N 1
ATOM 740 C CA . VAL A 1 89 ? 3.574 3.828 6.026 1.00 88.81 89 VAL A CA 1
ATOM 741 C C . VAL A 1 89 ? 4.815 2.936 6.053 1.00 88.81 89 VAL A C 1
ATOM 743 O O . VAL A 1 89 ? 5.688 3.021 5.189 1.00 88.81 89 VAL A O 1
ATOM 746 N N . GLU A 1 90 ? 4.884 2.047 7.049 1.00 89.62 90 GLU A N 1
ATOM 747 C CA . GLU A 1 90 ? 5.887 0.979 7.142 1.00 89.62 90 GLU A CA 1
ATOM 748 C C . GLU A 1 90 ? 5.191 -0.381 7.283 1.00 89.62 90 GLU A C 1
ATOM 750 O O . GLU A 1 90 ? 4.458 -0.660 8.240 1.00 89.62 90 GLU A O 1
ATOM 755 N N . TYR A 1 91 ? 5.453 -1.273 6.332 1.00 83.00 91 TYR A N 1
ATOM 756 C CA . TYR A 1 91 ? 5.069 -2.677 6.388 1.00 83.00 91 TYR A CA 1
ATOM 757 C C . TYR A 1 91 ? 6.316 -3.533 6.579 1.00 83.00 91 TYR A C 1
ATOM 759 O O . TYR A 1 91 ? 7.362 -3.285 5.982 1.00 83.00 91 TYR A O 1
ATOM 767 N N . ARG A 1 92 ? 6.207 -4.541 7.444 1.00 79.88 92 ARG A N 1
ATOM 768 C CA . ARG A 1 92 ? 7.263 -5.521 7.702 1.00 79.88 92 ARG A CA 1
ATOM 769 C C . ARG A 1 92 ? 6.771 -6.870 7.213 1.00 79.88 92 ARG A C 1
ATOM 771 O O . ARG A 1 92 ? 5.654 -7.248 7.564 1.00 79.88 92 ARG A O 1
ATOM 778 N N . GLY A 1 93 ? 7.581 -7.555 6.410 1.00 68.56 93 GLY A N 1
ATOM 779 C CA . GLY A 1 93 ? 7.262 -8.917 5.993 1.00 68.56 93 GLY A CA 1
ATOM 780 C C . GLY A 1 93 ? 7.269 -9.856 7.198 1.00 68.56 93 GLY A C 1
ATOM 781 O O . GLY A 1 93 ? 8.030 -9.648 8.151 1.00 68.56 93 GLY A O 1
ATOM 782 N N . LYS A 1 94 ? 6.373 -10.840 7.178 1.00 64.38 94 LYS A N 1
ATOM 783 C CA . LYS A 1 94 ? 6.294 -11.896 8.192 1.00 64.38 94 LYS A CA 1
ATOM 784 C C . LYS A 1 94 ? 7.346 -12.968 7.937 1.00 64.38 94 LYS A C 1
ATOM 786 O O . LYS A 1 94 ? 7.612 -13.248 6.748 1.00 64.38 94 LYS A O 1
#

Secondary structure (DSSP, 8-state):
-EEEE-TTS-EEEEEEEE-TTSEEEEEEEEE-TTS-EEEEEEEEEEEESSTTS-EEEEEEETTEEEEEEEEEEETTEEEEEESSTT-EEEEE--

Sequence (94 aa):
MSFYIDAEGNHCRQELDFYMNRTGVDFIRVEYPDGYVKVLENHFRWNWDNYAQTSLRMVYGPKDVSFLDGVYIGGNRLTGYLDGRDNYVEYRGK

Radius of gyration: 13.72 Å; chains: 1; bounding box: 35×26×36 Å

Organism: NCBI:txid1121100